Protein AF-A0A2S9T114-F1 (afdb_monomer)

Sequence (94 aa):
MNEKRLKKYEYLSEKIRTQFFIVLIAFLLPFIVLYFHLNERANLIDDFNKNKELICNMSSLKIDVSKADNWSVDKNSFFKGSTSIPVTKCEIKD

Secondary structure (DSSP, 8-state):
--HHHHHHHHHHHHHHHHHHHHHHHHHHHHHHHHHHHHHHHHHHHHHHHTT--EEEEETTEEEEE-TTTT-EEETTEEEETTEEEEGGGEEE--

Nearest PDB structures (foldseek):
  5ejl-assembly1_A  TM=5.222E-01  e=1.521E+00  Klebsiella pneumoniae
  5ked-assembly1_D  TM=5.103E-01  e=3.019E+00  Klebsiella pneumoniae
  5kec-assembly3_D  TM=5.385E-01  e=4.670E+00  Klebsiella pneumoniae
  3gmg-assembly1_B  TM=4.178E-01  e=6.788E+00  Mycobacterium tuberculosis

Structure (mmCIF, N/CA/C/O backbone):
data_AF-A0A2S9T114-F1
#
_entry.id   AF-A0A2S9T114-F1
#
loop_
_atom_site.group_PDB
_atom_site.id
_atom_site.type_symbol
_atom_site.label_atom_id
_atom_site.label_alt_id
_atom_site.label_comp_id
_atom_site.label_asym_id
_atom_site.label_entity_id
_atom_site.label_seq_id
_atom_site.pdbx_PDB_ins_code
_atom_site.Cartn_x
_atom_site.Cartn_y
_atom_site.Cartn_z
_atom_site.occupancy
_atom_site.B_iso_or_equiv
_atom_site.a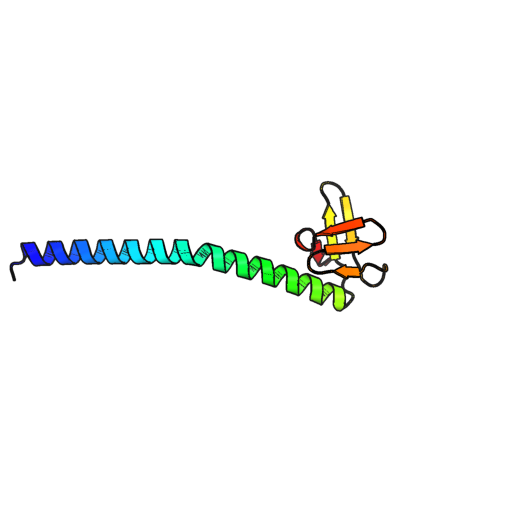uth_seq_id
_atom_site.auth_comp_id
_atom_site.auth_asym_id
_atom_site.auth_atom_id
_atom_site.pdbx_PDB_model_num
ATOM 1 N N . MET A 1 1 ? 37.776 -9.180 -39.272 1.00 65.12 1 MET A N 1
ATOM 2 C CA . MET A 1 1 ? 36.600 -8.288 -39.116 1.00 65.12 1 MET A CA 1
ATOM 3 C C . MET A 1 1 ? 37.060 -6.862 -39.423 1.00 65.12 1 MET A C 1
ATOM 5 O O . MET A 1 1 ? 38.139 -6.516 -38.977 1.00 65.12 1 MET A O 1
ATOM 9 N N . ASN A 1 2 ? 36.341 -6.070 -40.229 1.00 87.19 2 ASN A N 1
ATOM 10 C CA . ASN A 1 2 ? 36.754 -4.692 -40.576 1.00 87.19 2 ASN A CA 1
ATOM 11 C C . ASN A 1 2 ? 36.376 -3.720 -39.437 1.00 87.19 2 ASN A C 1
ATOM 13 O O . ASN A 1 2 ? 35.251 -3.805 -38.944 1.00 87.19 2 ASN A O 1
ATOM 17 N N . GLU A 1 3 ? 37.260 -2.784 -39.070 1.00 86.25 3 GLU A N 1
ATOM 18 C CA . GLU A 1 3 ? 37.028 -1.739 -38.054 1.00 86.25 3 GLU A CA 1
ATOM 19 C C . GLU A 1 3 ? 35.692 -0.999 -38.218 1.00 86.25 3 GLU A C 1
ATOM 21 O O . GLU A 1 3 ? 34.992 -0.752 -37.237 1.00 86.25 3 GLU A O 1
ATOM 26 N N . LYS A 1 4 ? 35.274 -0.697 -39.457 1.00 86.19 4 LYS A N 1
ATOM 27 C CA . LYS A 1 4 ? 33.977 -0.042 -39.720 1.00 86.19 4 LYS A CA 1
ATOM 28 C C . LYS A 1 4 ? 32.789 -0.896 -39.269 1.00 86.19 4 LYS A C 1
ATOM 30 O O . LYS A 1 4 ? 31.774 -0.362 -38.827 1.00 86.19 4 LYS A O 1
ATOM 35 N N . ARG A 1 5 ? 32.894 -2.224 -39.392 1.00 85.69 5 ARG A N 1
ATOM 36 C CA . ARG A 1 5 ? 31.845 -3.160 -38.955 1.00 85.69 5 ARG A CA 1
ATOM 37 C C . ARG A 1 5 ? 31.861 -3.335 -37.437 1.00 85.69 5 ARG A C 1
ATOM 39 O O . ARG A 1 5 ? 30.784 -3.443 -36.861 1.00 85.69 5 ARG A O 1
ATOM 46 N N . LEU A 1 6 ? 33.041 -3.300 -36.813 1.00 89.69 6 LEU A N 1
ATOM 47 C CA . LEU A 1 6 ? 33.197 -3.380 -35.358 1.00 89.69 6 LEU A CA 1
ATOM 48 C C . LEU A 1 6 ? 32.543 -2.175 -34.662 1.00 89.69 6 LEU A C 1
ATOM 50 O O . LEU A 1 6 ? 31.630 -2.363 -33.867 1.00 89.69 6 LEU A O 1
ATOM 54 N N . LYS A 1 7 ? 32.886 -0.946 -35.076 1.00 89.75 7 LYS A N 1
ATOM 55 C CA . LYS A 1 7 ? 32.295 0.287 -34.515 1.00 89.75 7 LYS A CA 1
ATOM 56 C C . LYS A 1 7 ? 30.771 0.337 -34.663 1.00 89.75 7 LYS A C 1
ATOM 58 O O . LYS A 1 7 ? 30.061 0.784 -33.767 1.00 89.75 7 LYS A O 1
ATOM 63 N N . LYS A 1 8 ? 30.244 -0.146 -35.796 1.00 90.12 8 LYS A N 1
ATOM 64 C CA . LYS A 1 8 ? 28.792 -0.233 -36.017 1.00 90.12 8 LYS A CA 1
ATOM 65 C C . LYS A 1 8 ? 28.132 -1.231 -35.063 1.00 90.12 8 LYS A C 1
ATOM 67 O O . LYS A 1 8 ? 27.030 -0.961 -34.597 1.00 90.12 8 LYS A O 1
ATOM 72 N N . TYR A 1 9 ? 28.779 -2.365 -34.794 1.00 90.75 9 TYR A N 1
ATOM 73 C CA . TYR A 1 9 ? 28.276 -3.363 -33.853 1.00 90.75 9 TYR A CA 1
ATOM 74 C C . TYR A 1 9 ? 28.289 -2.840 -32.416 1.00 90.75 9 TYR A C 1
ATOM 76 O O . TYR A 1 9 ? 27.281 -2.965 -31.731 1.00 90.75 9 TYR A O 1
ATOM 84 N N . GLU A 1 10 ? 29.377 -2.198 -31.988 1.00 91.81 10 GLU A N 1
ATOM 85 C CA . GLU A 1 10 ? 29.494 -1.593 -30.654 1.00 91.81 10 GLU A CA 1
ATOM 86 C C . GLU A 1 10 ? 28.393 -0.557 -30.414 1.00 91.81 10 GLU A C 1
ATOM 88 O O . GLU A 1 10 ? 27.657 -0.665 -29.435 1.00 91.81 10 GLU A O 1
ATOM 93 N N . TYR A 1 11 ? 28.187 0.360 -31.365 1.00 91.56 11 TYR A N 1
ATOM 94 C CA . TYR A 1 11 ? 27.111 1.350 -31.293 1.00 91.56 11 TYR A CA 1
ATOM 95 C C . TYR A 1 11 ? 25.720 0.704 -31.209 1.00 91.56 11 TYR A C 1
ATOM 97 O O . TYR A 1 11 ? 24.875 1.116 -30.412 1.00 91.56 11 TYR A O 1
ATOM 105 N N . LEU A 1 12 ? 25.459 -0.321 -32.029 1.00 92.75 12 LEU A N 1
ATOM 106 C CA . LEU A 1 12 ? 24.166 -1.006 -32.020 1.00 92.75 12 LEU A CA 1
ATOM 107 C C . LEU A 1 12 ? 23.948 -1.768 -30.707 1.00 92.75 12 LEU A C 1
ATOM 109 O O . LEU A 1 12 ? 22.861 -1.714 -30.141 1.00 92.75 12 LEU A O 1
ATOM 113 N N . SER A 1 13 ? 24.986 -2.447 -30.219 1.00 92.38 13 SER A N 1
ATOM 114 C CA . SER A 1 13 ? 24.975 -3.200 -28.968 1.00 92.38 13 SER A CA 1
ATOM 115 C C . SER A 1 13 ? 24.729 -2.281 -27.775 1.00 92.38 13 SER A C 1
ATOM 117 O O . SER A 1 13 ? 23.915 -2.601 -26.912 1.00 92.38 13 SER A O 1
ATOM 119 N N . GLU A 1 14 ? 25.387 -1.123 -27.729 1.00 93.94 14 GLU A N 1
ATOM 120 C CA . GLU A 1 14 ? 25.177 -0.128 -26.680 1.00 93.94 14 GLU A CA 1
ATOM 121 C C . GLU A 1 14 ? 23.754 0.440 -26.727 1.00 93.94 14 GLU A C 1
ATOM 123 O O . GLU A 1 14 ? 23.074 0.505 -25.701 1.00 93.94 14 G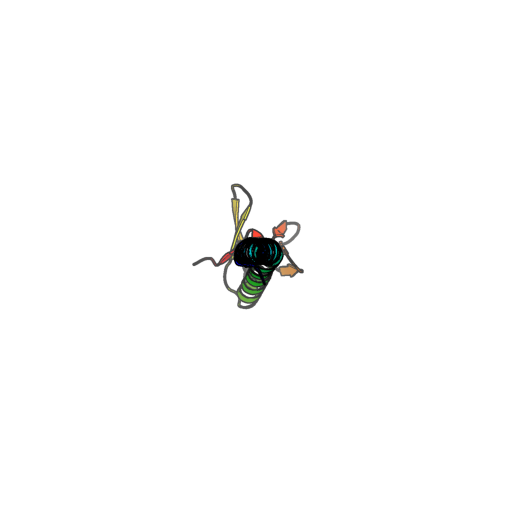LU A O 1
ATOM 128 N N . LYS A 1 15 ? 23.253 0.762 -27.927 1.00 94.12 15 LYS A N 1
ATOM 129 C CA . LYS A 1 15 ? 21.879 1.239 -28.114 1.00 94.12 15 LYS A CA 1
ATOM 130 C C . LYS A 1 15 ? 20.845 0.213 -27.645 1.00 94.12 15 LYS A C 1
ATOM 132 O O . LYS A 1 15 ? 19.915 0.579 -26.928 1.00 94.12 15 LYS A O 1
ATOM 137 N N . ILE A 1 16 ? 21.016 -1.059 -28.012 1.00 95.31 16 ILE A N 1
ATOM 138 C CA . ILE A 1 16 ? 20.132 -2.155 -27.586 1.00 95.31 16 ILE A CA 1
ATOM 139 C C . ILE A 1 16 ? 20.205 -2.337 -26.069 1.00 95.31 16 ILE A C 1
ATOM 141 O O . ILE A 1 16 ? 19.165 -2.456 -25.428 1.00 95.31 16 ILE A O 1
ATOM 145 N N . ARG A 1 17 ? 21.407 -2.300 -25.478 1.00 94.62 17 ARG A N 1
ATOM 146 C CA . ARG A 1 17 ? 21.588 -2.414 -24.024 1.00 94.62 17 ARG A CA 1
ATOM 147 C C . ARG A 1 17 ? 20.834 -1.313 -23.279 1.00 94.62 17 ARG A C 1
ATOM 149 O O . ARG A 1 17 ? 20.116 -1.601 -22.327 1.00 94.62 17 ARG A O 1
ATOM 156 N N . THR A 1 18 ? 20.952 -0.067 -23.730 1.00 95.00 18 THR A N 1
ATOM 157 C CA . THR A 1 18 ? 20.246 1.068 -23.121 1.00 95.00 18 THR A CA 1
ATOM 158 C C . THR A 1 18 ? 18.730 0.932 -23.263 1.00 95.00 18 THR A C 1
ATOM 160 O O . THR A 1 18 ? 18.007 1.099 -22.284 1.00 95.00 18 THR A O 1
ATOM 163 N N . GLN A 1 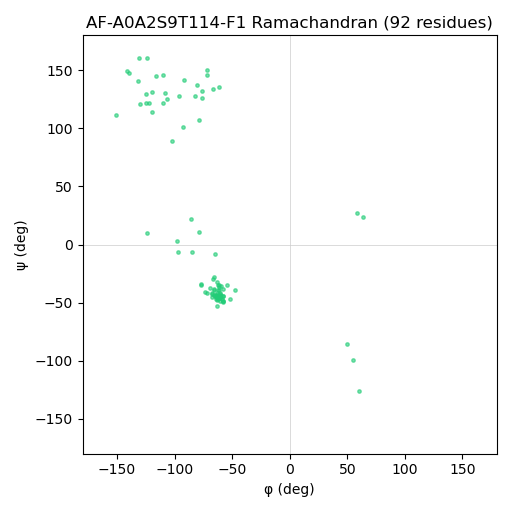19 ? 18.233 0.565 -24.449 1.00 95.94 19 GLN A N 1
ATOM 164 C CA . GLN A 1 19 ? 16.799 0.339 -24.661 1.00 95.94 19 GLN A CA 1
ATOM 165 C C . GLN A 1 19 ? 16.257 -0.808 -23.803 1.00 95.94 19 GLN A C 1
ATOM 167 O O . GLN A 1 19 ? 15.170 -0.682 -23.245 1.00 95.94 19 GLN A O 1
ATOM 172 N N . PHE A 1 20 ? 17.022 -1.889 -23.644 1.00 96.19 20 PHE A N 1
ATOM 173 C CA . PHE A 1 20 ? 16.659 -3.007 -22.779 1.00 96.19 20 PHE A CA 1
ATOM 174 C C . PHE A 1 20 ? 16.437 -2.552 -21.332 1.00 96.19 20 PHE A C 1
ATOM 176 O O . PHE A 1 20 ? 15.395 -2.855 -20.757 1.00 96.19 20 PHE A O 1
ATOM 183 N N . PHE A 1 21 ? 17.360 -1.771 -20.759 1.00 95.88 21 PHE A N 1
ATOM 184 C CA . PHE A 1 21 ? 17.199 -1.266 -19.392 1.00 95.88 21 PHE A CA 1
ATOM 185 C C . PHE A 1 21 ? 16.022 -0.300 -19.246 1.00 95.88 21 PHE A C 1
ATOM 187 O O . PHE A 1 21 ? 15.311 -0.370 -18.248 1.00 95.88 21 PHE A O 1
ATOM 194 N N . ILE A 1 22 ? 15.773 0.558 -20.239 1.00 95.88 22 ILE A N 1
ATOM 195 C CA . ILE A 1 22 ? 14.608 1.455 -20.227 1.00 95.88 22 ILE A CA 1
ATOM 196 C C . ILE A 1 22 ? 13.310 0.644 -20.187 1.00 95.88 22 ILE A C 1
ATOM 198 O O . ILE A 1 22 ? 12.449 0.907 -19.349 1.00 95.88 22 ILE A O 1
ATOM 202 N N . VAL A 1 23 ? 13.181 -0.364 -21.055 1.00 96.62 23 VAL A N 1
ATOM 203 C CA . VAL A 1 23 ? 11.999 -1.238 -21.092 1.00 96.62 23 VAL A CA 1
ATOM 204 C C . VAL A 1 23 ? 11.862 -2.020 -19.789 1.00 96.62 23 VAL A C 1
ATOM 206 O O . VAL A 1 23 ? 10.764 -2.116 -19.251 1.00 96.62 23 VAL A O 1
ATOM 209 N N . LEU A 1 24 ? 12.968 -2.530 -19.248 1.00 96.25 24 LEU A N 1
ATOM 210 C CA . LEU A 1 24 ? 12.975 -3.277 -17.995 1.00 96.25 24 LEU A CA 1
ATOM 211 C C . LEU A 1 24 ? 12.511 -2.413 -16.814 1.00 96.25 24 LEU A C 1
ATOM 213 O O . LEU A 1 24 ? 11.657 -2.845 -16.047 1.00 96.25 24 LEU A O 1
ATOM 217 N N . ILE A 1 25 ? 13.009 -1.181 -16.691 1.00 95.56 25 ILE A N 1
ATOM 218 C CA . ILE A 1 25 ? 12.567 -0.251 -15.642 1.00 95.56 25 ILE A CA 1
ATOM 219 C C . ILE A 1 25 ? 11.091 0.103 -15.833 1.00 95.56 25 ILE A C 1
ATOM 221 O O . ILE A 1 25 ? 10.325 0.023 -14.876 1.00 95.56 25 ILE A O 1
ATOM 225 N N . ALA A 1 26 ? 10.675 0.442 -17.056 1.00 95.62 26 ALA A N 1
ATOM 226 C CA . ALA A 1 26 ? 9.282 0.772 -17.354 1.00 95.62 26 ALA A CA 1
ATOM 227 C C . ALA A 1 26 ? 8.330 -0.392 -17.036 1.00 95.62 26 ALA A C 1
ATOM 229 O O . ALA A 1 26 ? 7.220 -0.167 -16.559 1.00 95.62 26 ALA A O 1
ATOM 230 N N . PHE A 1 27 ? 8.778 -1.630 -17.253 1.00 95.94 27 PHE A N 1
ATOM 231 C CA . PHE A 1 27 ? 8.029 -2.831 -16.908 1.00 95.94 27 PHE A CA 1
ATOM 232 C C . PHE A 1 27 ? 7.977 -3.078 -15.397 1.00 95.94 27 PHE A C 1
ATOM 234 O O . PHE A 1 27 ? 6.923 -3.433 -14.887 1.00 95.94 27 PHE A O 1
ATOM 241 N N . LEU A 1 28 ? 9.080 -2.879 -14.667 1.00 96.25 28 LEU A N 1
ATOM 242 C CA . LEU A 1 28 ? 9.159 -3.158 -13.226 1.00 96.25 28 LEU A CA 1
ATOM 243 C C . LEU A 1 28 ? 8.475 -2.097 -12.355 1.00 96.25 28 LEU A C 1
ATOM 245 O O . LEU A 1 28 ? 7.903 -2.430 -11.317 1.00 96.25 28 LEU A O 1
ATOM 249 N N . LEU A 1 29 ? 8.510 -0.831 -12.768 1.00 95.25 29 LEU A N 1
ATOM 250 C CA . LEU A 1 29 ? 7.972 0.298 -12.009 1.00 95.25 29 LEU A CA 1
ATOM 251 C C . LEU A 1 29 ? 6.511 0.115 -11.542 1.00 95.25 29 LEU A C 1
ATOM 253 O O . LEU A 1 29 ? 6.264 0.326 -10.353 1.00 95.25 29 LEU A O 1
ATOM 257 N N . PRO A 1 30 ? 5.543 -0.327 -12.375 1.00 94.81 30 PRO A N 1
ATOM 258 C CA . PRO A 1 30 ? 4.175 -0.561 -11.906 1.00 94.81 30 PRO A CA 1
ATOM 259 C C . PRO A 1 30 ? 4.080 -1.637 -10.815 1.00 94.81 30 PRO A C 1
ATOM 261 O O . PRO A 1 30 ? 3.271 -1.495 -9.901 1.00 94.81 30 PRO A O 1
ATOM 264 N N . PHE A 1 31 ? 4.915 -2.682 -10.857 1.00 95.00 31 PHE A N 1
ATOM 265 C CA . PHE A 1 31 ? 4.922 -3.720 -9.820 1.00 95.00 31 PHE A CA 1
ATOM 266 C C . PHE A 1 31 ? 5.464 -3.195 -8.492 1.00 95.00 31 PHE A C 1
ATOM 268 O O . PHE A 1 31 ? 4.932 -3.536 -7.439 1.00 95.00 31 PHE A O 1
ATOM 275 N N . ILE A 1 32 ? 6.483 -2.333 -8.537 1.00 94.44 32 ILE A N 1
ATOM 276 C CA . ILE A 1 32 ? 7.038 -1.686 -7.342 1.00 94.44 32 I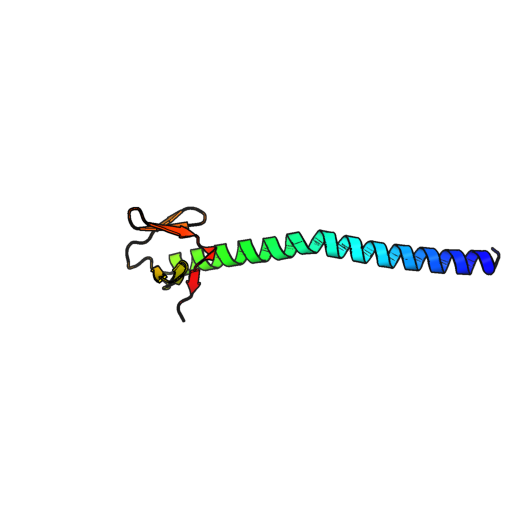LE A CA 1
ATOM 277 C C . ILE A 1 32 ? 5.978 -0.789 -6.692 1.00 94.44 32 ILE A C 1
ATOM 279 O O . ILE A 1 32 ? 5.735 -0.889 -5.492 1.00 94.44 32 ILE A O 1
ATOM 283 N N . VAL A 1 33 ? 5.301 0.048 -7.482 1.00 93.12 33 VAL A N 1
ATOM 284 C CA . VAL A 1 33 ? 4.226 0.924 -6.986 1.00 93.12 33 VAL A CA 1
ATOM 285 C C . VAL A 1 33 ? 3.078 0.106 -6.391 1.00 93.12 33 VAL A C 1
ATOM 287 O O . VAL A 1 33 ? 2.596 0.414 -5.301 1.00 93.12 33 VAL A O 1
ATOM 290 N N . LEU A 1 34 ? 2.671 -0.974 -7.064 1.00 92.31 34 LEU A N 1
ATOM 291 C CA . LEU A 1 34 ? 1.642 -1.878 -6.555 1.00 92.31 34 LEU A CA 1
ATOM 292 C C . LEU A 1 34 ? 2.056 -2.523 -5.225 1.00 92.31 34 LEU A C 1
ATOM 294 O O . LEU A 1 34 ? 1.240 -2.595 -4.308 1.00 92.31 34 LEU A O 1
ATOM 298 N N . TYR A 1 35 ? 3.313 -2.955 -5.100 1.00 92.56 35 TYR A N 1
ATOM 299 C CA . TYR A 1 35 ? 3.842 -3.527 -3.864 1.00 92.56 35 TYR A CA 1
ATOM 300 C C . TYR A 1 35 ? 3.728 -2.547 -2.691 1.00 92.56 35 TYR A C 1
ATOM 302 O O . TYR A 1 35 ? 3.179 -2.910 -1.651 1.00 92.56 35 TYR A O 1
ATOM 310 N N . PHE A 1 36 ? 4.173 -1.297 -2.867 1.00 89.56 36 PHE A N 1
ATOM 311 C CA . PHE A 1 36 ? 4.060 -0.280 -1.818 1.00 89.56 36 PHE A CA 1
ATOM 312 C C . PHE A 1 36 ? 2.601 -0.023 -1.426 1.00 89.56 36 PHE A C 1
ATOM 314 O O . PHE A 1 36 ? 2.289 -0.039 -0.238 1.00 89.56 36 PHE A O 1
ATOM 321 N N . HIS A 1 37 ? 1.696 0.109 -2.401 1.00 86.88 37 HIS A N 1
ATOM 322 C CA . HIS A 1 37 ? 0.270 0.308 -2.125 1.00 86.88 37 HIS A CA 1
ATOM 323 C C . HIS A 1 37 ? -0.382 -0.848 -1.356 1.00 86.88 37 HIS A C 1
ATOM 325 O O . HIS A 1 37 ? -1.272 -0.616 -0.539 1.00 86.88 37 HIS A O 1
ATOM 331 N N . LEU A 1 38 ? 0.009 -2.096 -1.626 1.00 88.12 38 LEU A N 1
ATOM 332 C CA . LEU A 1 38 ? -0.511 -3.255 -0.895 1.00 88.12 38 LEU A CA 1
ATOM 333 C C . LEU A 1 38 ? 0.072 -3.331 0.519 1.00 88.12 38 LEU A C 1
ATOM 335 O O . LEU A 1 38 ? -0.662 -3.604 1.468 1.00 88.12 38 LEU A O 1
ATOM 339 N N . ASN A 1 39 ? 1.369 -3.055 0.661 1.00 90.44 39 ASN A N 1
ATOM 340 C CA . ASN A 1 39 ? 2.060 -3.090 1.945 1.00 90.44 39 ASN A CA 1
ATOM 341 C C . ASN A 1 39 ? 1.550 -2.006 2.906 1.00 90.44 39 ASN A C 1
ATOM 343 O O . ASN A 1 39 ? 1.288 -2.285 4.070 1.00 90.44 39 ASN A O 1
ATOM 347 N N . GLU A 1 40 ? 1.344 -0.786 2.412 1.00 88.69 40 GLU A N 1
ATOM 348 C CA . GLU A 1 40 ? 0.770 0.318 3.188 1.00 88.69 40 GLU A CA 1
ATOM 349 C C . GLU A 1 40 ? -0.623 -0.033 3.733 1.00 88.69 40 GLU A C 1
ATOM 351 O O . GLU A 1 40 ? -0.893 0.146 4.920 1.00 88.69 40 GLU A O 1
ATOM 356 N N . ARG A 1 41 ? -1.486 -0.633 2.902 1.00 88.00 41 ARG A N 1
ATOM 357 C CA . ARG A 1 41 ? -2.804 -1.112 3.350 1.00 88.00 41 ARG A CA 1
ATOM 358 C C . ARG A 1 41 ? -2.691 -2.177 4.434 1.00 88.00 41 ARG A C 1
ATOM 360 O O . ARG A 1 41 ? -3.421 -2.111 5.417 1.00 88.00 41 ARG A O 1
ATOM 367 N N . ALA A 1 42 ? -1.810 -3.159 4.248 1.00 90.31 42 ALA A N 1
ATOM 368 C CA . ALA A 1 42 ? -1.616 -4.227 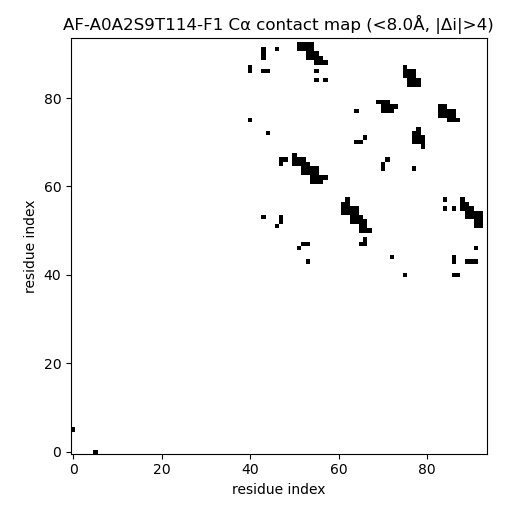5.224 1.00 90.31 42 ALA A CA 1
ATOM 369 C C . ALA A 1 42 ? -1.149 -3.670 6.577 1.00 90.31 42 ALA A C 1
ATOM 371 O O . ALA A 1 42 ? -1.682 -4.067 7.611 1.00 90.31 42 ALA A O 1
ATOM 372 N N . ASN A 1 43 ? -0.230 -2.700 6.558 1.00 90.94 43 ASN A N 1
ATOM 373 C CA . ASN A 1 43 ? 0.253 -2.028 7.761 1.00 90.94 43 ASN A CA 1
ATOM 374 C C . ASN A 1 43 ? -0.867 -1.275 8.490 1.00 90.94 43 ASN A C 1
ATOM 376 O O . ASN A 1 43 ? -1.031 -1.460 9.689 1.00 90.94 43 ASN A O 1
ATOM 380 N N . LEU A 1 44 ? -1.691 -0.500 7.777 1.00 91.19 44 LEU A N 1
ATOM 381 C CA . LEU A 1 44 ? -2.815 0.223 8.389 1.00 91.19 44 LEU A CA 1
ATOM 382 C C . LEU A 1 44 ? -3.835 -0.723 9.037 1.00 91.19 44 LEU A C 1
ATOM 384 O O . LEU A 1 44 ? -4.365 -0.433 10.108 1.00 91.19 44 LEU A O 1
ATOM 388 N N . ILE A 1 45 ? -4.110 -1.868 8.407 1.00 91.00 45 ILE A N 1
ATOM 389 C CA . ILE A 1 45 ? -5.003 -2.890 8.970 1.00 91.00 45 ILE A CA 1
ATOM 390 C C . ILE A 1 45 ? -4.382 -3.524 10.223 1.00 91.00 45 ILE A C 1
ATOM 392 O O . ILE A 1 45 ? -5.084 -3.754 11.207 1.00 91.00 45 ILE A O 1
ATOM 396 N N . ASP A 1 46 ? -3.080 -3.810 10.207 1.00 92.38 46 ASP A N 1
ATOM 397 C CA . ASP A 1 46 ? -2.360 -4.336 11.370 1.00 92.38 46 ASP A CA 1
ATOM 398 C C . ASP A 1 46 ? -2.351 -3.332 12.535 1.00 92.38 46 ASP A C 1
ATOM 400 O O . ASP A 1 46 ? -2.670 -3.689 13.670 1.00 92.38 46 ASP A O 1
ATOM 404 N N . ASP A 1 47 ? -2.095 -2.056 12.252 1.00 91.44 47 ASP A N 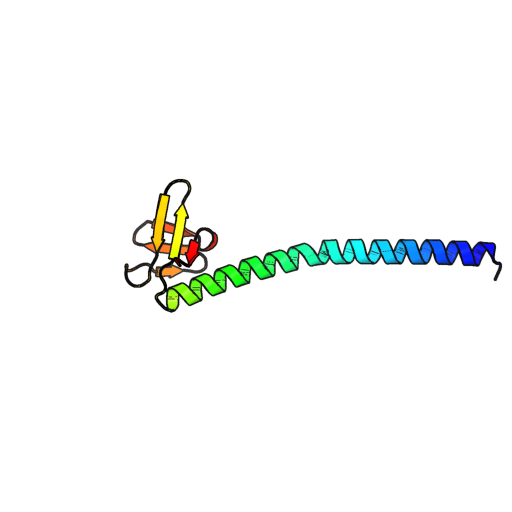1
ATOM 405 C CA . ASP A 1 47 ? -2.131 -0.974 13.236 1.00 91.44 47 ASP A CA 1
ATOM 406 C C . ASP A 1 47 ? -3.530 -0.781 13.835 1.00 91.44 47 ASP A C 1
ATOM 408 O O . ASP A 1 47 ? -3.676 -0.699 15.059 1.00 91.44 47 ASP A O 1
ATOM 412 N N . PHE A 1 48 ? -4.573 -0.817 13.002 1.00 91.94 48 PHE A N 1
ATOM 413 C CA . PHE A 1 48 ? -5.961 -0.835 13.461 1.00 91.94 48 PHE A CA 1
ATOM 414 C C . PHE A 1 48 ? -6.242 -2.028 14.388 1.00 91.94 48 PHE A C 1
ATOM 416 O O . PHE A 1 48 ? -6.852 -1.885 15.451 1.00 91.94 48 PHE A O 1
ATOM 423 N N . ASN A 1 49 ? -5.767 -3.223 14.021 1.00 90.50 49 ASN A N 1
ATOM 424 C CA . ASN A 1 49 ? -5.942 -4.433 14.824 1.00 90.50 49 ASN A CA 1
ATOM 425 C C . ASN A 1 49 ? -5.200 -4.378 16.165 1.00 90.50 49 ASN A C 1
ATOM 427 O O . ASN A 1 49 ? -5.676 -4.977 17.135 1.00 90.50 49 ASN A O 1
ATOM 431 N N . LYS A 1 50 ? -4.096 -3.626 16.227 1.00 91.38 50 LYS A N 1
ATOM 432 C CA . LYS A 1 50 ? -3.337 -3.289 17.441 1.00 91.38 50 LYS A CA 1
ATOM 433 C C . LYS A 1 50 ? -3.971 -2.161 18.268 1.00 91.38 50 LYS A C 1
ATOM 435 O O . LYS A 1 50 ? -3.354 -1.704 19.226 1.00 91.38 50 LYS A O 1
ATOM 440 N N . ASN A 1 51 ? -5.203 -1.757 17.949 1.00 87.44 51 ASN A N 1
ATOM 441 C CA . ASN A 1 51 ? -5.957 -0.682 18.602 1.00 87.44 51 ASN A CA 1
ATOM 442 C C . ASN A 1 51 ? -5.323 0.713 18.468 1.00 87.44 51 ASN A C 1
ATOM 444 O O . ASN A 1 51 ? -5.605 1.577 19.296 1.00 87.44 51 ASN A O 1
ATOM 448 N N . LYS A 1 52 ? -4.488 0.959 17.450 1.00 89.06 52 LYS A N 1
ATOM 449 C CA . LYS A 1 52 ? -4.062 2.331 17.152 1.00 89.06 52 LYS A CA 1
ATOM 450 C C . LYS A 1 52 ? -5.224 3.124 16.557 1.00 89.06 52 LYS A C 1
ATOM 452 O O . LYS A 1 52 ? -6.053 2.574 15.828 1.00 89.06 52 LYS A O 1
ATOM 457 N N . GLU A 1 53 ? -5.270 4.415 16.867 1.00 89.62 53 GLU A N 1
ATOM 458 C CA . GLU A 1 53 ? -6.200 5.340 16.226 1.00 89.62 53 GLU A CA 1
ATOM 459 C C . GLU A 1 53 ? -5.699 5.686 14.822 1.00 89.62 53 GLU A C 1
ATOM 461 O O . GLU A 1 53 ? -4.530 6.015 14.615 1.00 89.62 53 GLU A O 1
ATOM 466 N N . LEU A 1 54 ? -6.599 5.604 13.850 1.00 92.56 54 LEU A N 1
ATOM 467 C CA . LEU A 1 54 ? -6.370 6.048 12.485 1.00 92.56 54 LEU A CA 1
ATOM 468 C C . LEU A 1 54 ? -7.216 7.290 12.222 1.00 92.56 54 LEU A C 1
ATOM 470 O O . LEU A 1 54 ? -8.343 7.390 12.705 1.00 92.56 54 LEU A O 1
ATOM 474 N N . ILE A 1 55 ? -6.707 8.209 11.412 1.00 93.38 55 ILE A N 1
ATOM 475 C CA . ILE A 1 55 ? -7.466 9.352 10.913 1.00 93.38 55 ILE A CA 1
ATOM 476 C C . ILE A 1 55 ? -7.717 9.179 9.420 1.00 93.38 55 ILE A C 1
ATOM 478 O O . ILE A 1 55 ? -6.792 9.031 8.624 1.00 93.38 55 ILE A O 1
ATOM 482 N N . CYS A 1 56 ? -8.987 9.173 9.030 1.00 92.12 56 CYS A N 1
ATOM 483 C CA . CYS A 1 56 ? -9.399 8.995 7.648 1.00 92.12 56 CYS A CA 1
ATOM 484 C C . CYS A 1 56 ? -9.905 10.303 7.042 1.00 92.12 56 CYS A C 1
ATOM 486 O O . CYS A 1 56 ? -10.836 10.925 7.556 1.00 92.12 56 CYS A O 1
ATOM 488 N N . ASN A 1 57 ? -9.325 10.699 5.910 1.00 91.19 57 ASN A N 1
ATOM 489 C CA . ASN A 1 57 ? -9.691 11.900 5.167 1.00 91.19 57 ASN A CA 1
ATOM 490 C C . ASN A 1 57 ? -10.733 11.569 4.086 1.00 91.19 57 ASN A C 1
ATOM 492 O O . ASN A 1 57 ? -10.413 11.078 2.999 1.00 91.19 57 ASN A O 1
ATOM 496 N N . MET A 1 58 ? -11.995 11.882 4.374 1.00 86.81 58 MET A N 1
ATOM 497 C CA . MET A 1 58 ? -13.119 11.769 3.444 1.00 86.81 58 MET A CA 1
ATOM 498 C C . MET A 1 58 ? -13.473 13.156 2.904 1.00 86.81 58 MET A C 1
ATOM 500 O O . MET A 1 58 ? -14.309 13.870 3.456 1.00 86.81 58 MET A O 1
ATOM 504 N N . SER A 1 59 ? -12.825 13.539 1.802 1.00 81.94 59 SER A N 1
ATOM 505 C CA . SER A 1 59 ? -12.969 14.855 1.161 1.00 81.94 59 SER A CA 1
ATOM 506 C C . SER A 1 59 ? -12.692 16.010 2.136 1.00 81.94 59 SER A C 1
ATOM 508 O O . SER A 1 59 ? -11.532 16.322 2.382 1.00 81.94 59 SER A O 1
ATOM 510 N N . SER A 1 60 ? -13.726 16.639 2.697 1.00 79.94 60 SER A N 1
ATOM 511 C CA . SER A 1 60 ? -13.617 17.745 3.659 1.00 79.94 60 SER A CA 1
ATOM 512 C C . SER A 1 60 ? -13.724 17.310 5.124 1.00 79.94 60 SER A C 1
ATOM 514 O O . SER A 1 60 ? -13.544 18.137 6.016 1.00 79.94 60 SER A O 1
ATOM 516 N N . LEU A 1 61 ? -14.030 16.039 5.389 1.00 86.25 61 LEU A N 1
ATOM 517 C CA . LEU A 1 61 ? -14.262 15.508 6.728 1.00 86.25 61 LEU A CA 1
ATOM 518 C C . LEU A 1 61 ? -13.105 14.605 7.148 1.00 86.25 61 LEU A C 1
ATOM 520 O O . LEU A 1 61 ? -12.719 13.692 6.418 1.00 86.25 61 LEU A O 1
ATOM 524 N N . LYS A 1 62 ? -12.587 14.848 8.352 1.00 90.25 62 LYS A N 1
ATOM 525 C CA . LYS A 1 62 ? -11.668 13.936 9.033 1.00 90.25 62 LYS A CA 1
ATOM 526 C C . LYS A 1 62 ? -12.471 13.063 9.98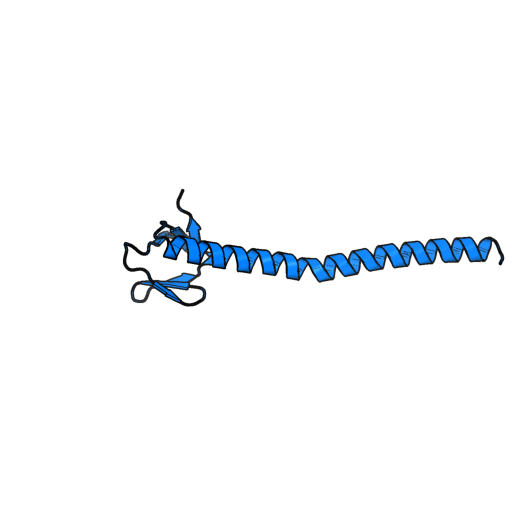3 1.00 90.25 62 LYS A C 1
ATOM 528 O O . LYS A 1 62 ? -13.267 13.586 10.761 1.00 90.25 62 LYS A O 1
ATOM 533 N N . ILE A 1 63 ? -12.298 11.754 9.881 1.00 90.38 63 ILE A N 1
ATOM 534 C CA . ILE A 1 63 ? -13.014 10.776 10.695 1.00 90.38 63 ILE A CA 1
ATOM 535 C C . ILE A 1 63 ? -11.988 9.939 11.436 1.00 90.38 63 ILE A C 1
ATOM 537 O O . ILE A 1 63 ? -11.162 9.281 10.805 1.00 90.38 63 ILE A O 1
ATOM 541 N N . ASP A 1 64 ? -12.080 9.938 12.759 1.00 91.31 64 ASP A N 1
ATOM 542 C CA . ASP A 1 64 ? -11.281 9.052 13.592 1.00 91.31 64 ASP A CA 1
ATOM 543 C C . ASP A 1 64 ? -11.863 7.632 13.526 1.00 91.31 64 ASP A C 1
ATOM 545 O O . ASP A 1 64 ? -13.060 7.393 13.739 1.00 91.31 64 ASP A O 1
ATOM 549 N N . VAL A 1 65 ? -11.000 6.685 13.176 1.00 90.69 65 VAL A N 1
ATOM 550 C CA . VAL A 1 65 ? -11.305 5.268 13.022 1.00 90.69 65 VAL A CA 1
ATOM 551 C C . VAL A 1 65 ? -10.441 4.498 14.001 1.00 90.69 65 VAL A C 1
ATOM 553 O O . VAL A 1 65 ? -9.220 4.447 13.886 1.00 90.69 65 VAL A O 1
ATOM 556 N N . SER A 1 66 ? -11.088 3.870 14.973 1.00 90.31 66 SER A N 1
ATOM 557 C CA . SER A 1 66 ? -10.418 3.073 15.991 1.00 90.31 66 SER A CA 1
ATOM 558 C C . SER A 1 66 ? -11.235 1.825 16.302 1.00 90.31 66 SER A C 1
ATOM 560 O O . SER A 1 66 ? -12.469 1.816 16.227 1.00 90.31 66 SER A O 1
ATOM 562 N N . LYS A 1 67 ? -10.550 0.748 16.680 1.00 89.81 67 LYS A N 1
ATOM 563 C CA . LYS A 1 67 ? -11.216 -0.478 17.130 1.00 89.81 67 LYS A CA 1
ATOM 564 C C . LYS A 1 67 ? -11.966 -0.270 18.453 1.00 89.81 67 LYS A C 1
ATOM 566 O O . LYS A 1 67 ? -13.001 -0.896 18.664 1.00 89.81 67 LYS A O 1
ATOM 571 N N . ALA A 1 68 ? -11.491 0.650 19.299 1.00 87.88 68 ALA A N 1
ATOM 572 C CA . ALA A 1 68 ? -12.156 1.055 20.539 1.00 87.88 68 ALA A CA 1
ATOM 573 C C . ALA A 1 68 ? -13.526 1.710 20.285 1.00 87.88 68 ALA A C 1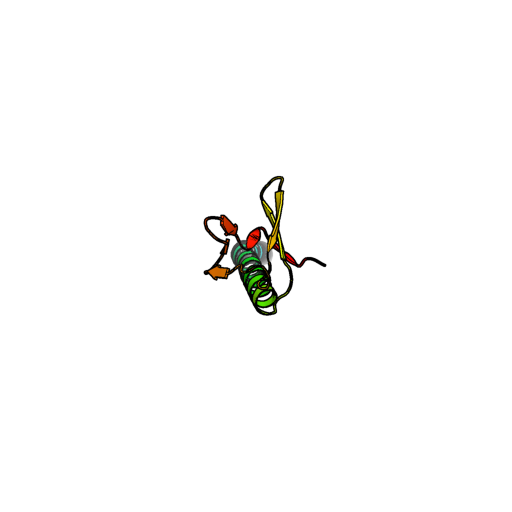
ATOM 575 O O . ALA A 1 68 ? -14.465 1.499 21.048 1.00 87.88 68 ALA A O 1
ATOM 576 N N . ASP A 1 69 ? -13.676 2.415 19.162 1.00 87.94 69 ASP A N 1
ATOM 577 C CA . ASP A 1 69 ? -14.927 3.054 18.750 1.00 87.94 69 ASP A CA 1
ATOM 578 C C . ASP A 1 69 ? -15.871 2.119 17.972 1.00 87.94 69 ASP A C 1
ATOM 580 O O . ASP A 1 69 ? -16.745 2.593 17.237 1.00 87.94 69 ASP A O 1
ATOM 584 N N . ASN A 1 70 ? -15.722 0.797 18.120 1.00 91.31 70 ASN A N 1
ATOM 585 C CA . ASN A 1 70 ? -16.522 -0.238 17.451 1.00 91.31 70 ASN A CA 1
ATOM 586 C C . ASN A 1 70 ? -16.479 -0.185 15.914 1.00 91.31 70 ASN A C 1
ATOM 588 O O . ASN A 1 70 ? -17.424 -0.613 15.245 1.00 91.31 70 ASN A O 1
ATOM 592 N N . TRP A 1 71 ? -15.394 0.330 15.334 1.00 93.50 71 TRP A N 1
ATOM 593 C CA . TRP A 1 71 ? -15.140 0.121 13.913 1.00 93.50 71 TRP A CA 1
ATOM 594 C C . TRP A 1 71 ? -14.730 -1.333 13.663 1.00 93.50 71 TRP A C 1
ATOM 596 O O . TRP A 1 71 ? -14.136 -1.997 14.511 1.00 93.50 71 TRP A O 1
ATOM 606 N N . SER A 1 72 ? -15.047 -1.836 12.477 1.00 91.62 72 SER A N 1
ATOM 607 C CA . SER A 1 72 ? -14.617 -3.147 11.984 1.00 91.62 72 SER A CA 1
ATOM 608 C C . SER A 1 72 ? -13.892 -2.986 10.656 1.00 91.62 72 SER A C 1
ATOM 610 O O . SER A 1 72 ? -14.068 -1.979 9.977 1.00 91.62 72 SER A O 1
ATOM 612 N N . VAL A 1 73 ? -13.094 -3.973 10.262 1.00 92.69 73 VAL A N 1
ATOM 613 C CA . VAL A 1 73 ? -12.394 -3.977 8.973 1.00 92.69 73 VAL A CA 1
AT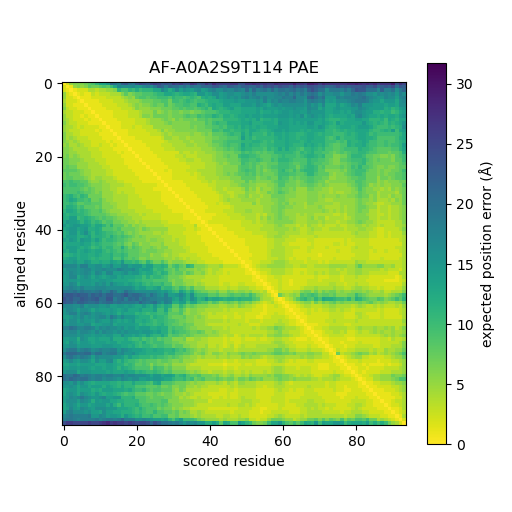OM 614 C C . VAL A 1 73 ? -12.831 -5.190 8.157 1.00 92.69 73 VAL A C 1
ATOM 616 O O . VAL A 1 73 ? -12.852 -6.304 8.673 1.00 92.69 73 VAL A O 1
ATOM 619 N N . ASP A 1 74 ? -13.185 -4.975 6.890 1.00 88.88 74 ASP A N 1
ATOM 620 C CA . ASP A 1 74 ? -13.375 -6.052 5.912 1.00 88.88 74 ASP A CA 1
ATOM 621 C C . ASP A 1 74 ? -12.602 -5.725 4.636 1.00 88.88 74 ASP A C 1
ATOM 623 O O . ASP A 1 74 ? -12.816 -4.691 3.994 1.00 88.88 74 ASP A O 1
ATOM 627 N N . LYS A 1 75 ? -11.683 -6.630 4.287 1.00 84.38 75 LYS A N 1
ATOM 628 C CA . LYS A 1 75 ? -10.744 -6.545 3.162 1.00 84.38 75 LYS A CA 1
ATOM 629 C C . LYS A 1 75 ? -9.995 -5.213 3.103 1.00 84.38 75 LYS A C 1
ATOM 631 O O . LYS A 1 75 ? -8.879 -5.112 3.590 1.00 84.38 75 LYS A O 1
ATOM 636 N N . ASN A 1 76 ? -10.604 -4.216 2.470 1.00 88.31 76 ASN A N 1
ATOM 637 C CA . ASN A 1 76 ? -9.991 -2.948 2.093 1.00 88.31 76 ASN A CA 1
ATOM 638 C C . ASN A 1 76 ? -10.736 -1.729 2.648 1.00 88.31 76 ASN A C 1
ATOM 640 O O . ASN A 1 76 ? -10.435 -0.608 2.230 1.00 88.31 76 ASN A O 1
ATOM 644 N N . SER A 1 77 ? -11.694 -1.930 3.552 1.00 91.50 77 SER A N 1
ATOM 645 C CA . SER A 1 77 ? -12.495 -0.845 4.108 1.00 91.50 77 SER A CA 1
ATOM 646 C C . SER A 1 77 ? -12.738 -1.017 5.604 1.00 91.50 77 SER A C 1
ATOM 648 O O . SER A 1 77 ? -12.886 -2.132 6.106 1.00 91.50 77 SER A O 1
ATOM 650 N N . PHE A 1 78 ? -12.818 0.113 6.297 1.00 93.56 78 PHE A N 1
ATOM 651 C CA . PHE A 1 78 ? -13.309 0.223 7.661 1.00 93.56 78 PHE A CA 1
ATOM 652 C C . PHE A 1 78 ? -14.807 0.516 7.655 1.00 93.56 78 PHE A C 1
ATOM 654 O O . PHE A 1 78 ? -15.295 1.285 6.825 1.00 93.56 78 PHE A O 1
ATOM 661 N N . PHE A 1 79 ? -15.537 -0.089 8.586 1.00 93.50 79 PHE A N 1
ATOM 662 C CA . PHE A 1 79 ? -16.990 -0.033 8.660 1.00 93.50 79 PHE A CA 1
ATOM 663 C C . PHE A 1 79 ? -17.476 0.310 10.061 1.00 93.50 79 PHE A C 1
ATOM 665 O O . PHE A 1 79 ? -16.958 -0.208 11.052 1.00 93.50 79 PHE A O 1
ATOM 672 N N . LYS A 1 80 ? -18.520 1.138 10.121 1.00 92.56 80 LYS A N 1
ATOM 673 C CA . LYS A 1 80 ? -19.294 1.415 11.334 1.00 92.56 80 LYS A CA 1
ATOM 674 C C . LYS A 1 80 ? -20.728 1.759 10.945 1.00 92.56 80 LYS A C 1
ATOM 676 O O . LYS A 1 80 ? -20.984 2.790 10.324 1.00 92.56 80 LYS A O 1
ATOM 681 N N . GLY A 1 81 ? -21.669 0.878 11.283 1.00 88.69 81 GLY A N 1
ATOM 682 C CA . GLY A 1 81 ? -23.048 0.985 10.802 1.00 88.69 81 GLY A CA 1
ATOM 683 C C . GLY A 1 81 ? -23.107 0.926 9.271 1.00 88.69 81 GLY A C 1
ATOM 684 O O . GLY A 1 81 ? -22.572 0.002 8.667 1.00 88.69 81 GLY A O 1
ATOM 685 N N . SER A 1 82 ? -23.729 1.925 8.643 1.00 87.50 82 SER A N 1
ATOM 686 C CA . SER A 1 82 ? -23.790 2.068 7.180 1.00 87.50 82 SER A CA 1
ATOM 687 C C . SER A 1 82 ? -22.572 2.775 6.572 1.00 87.50 82 SER A C 1
ATOM 689 O O . SER A 1 82 ? -22.471 2.878 5.351 1.00 87.50 82 SER A O 1
ATOM 691 N N . THR A 1 83 ? -21.664 3.302 7.397 1.00 89.06 83 THR A N 1
ATOM 692 C CA . THR A 1 83 ? -20.490 4.043 6.929 1.00 89.06 83 THR A CA 1
ATOM 693 C C . THR A 1 83 ? -19.388 3.071 6.531 1.00 89.06 83 THR A C 1
ATOM 695 O O . THR A 1 83 ? -19.005 2.214 7.326 1.00 89.06 83 THR A O 1
ATOM 698 N N . SER A 1 84 ? -18.857 3.237 5.319 1.00 91.12 84 SER A N 1
ATOM 699 C CA . SER A 1 84 ? -17.695 2.508 4.808 1.00 91.12 84 SER A CA 1
ATOM 700 C C . SER A 1 84 ? -16.627 3.493 4.348 1.00 91.12 84 SER A C 1
ATOM 702 O O . SER A 1 84 ? -16.916 4.416 3.585 1.00 91.12 84 SER A O 1
ATOM 704 N N . ILE A 1 85 ? -15.399 3.298 4.819 1.00 92.06 85 ILE A N 1
ATOM 705 C CA . ILE A 1 85 ? -14.249 4.144 4.506 1.00 92.06 85 ILE A CA 1
ATOM 706 C C . ILE A 1 85 ? -13.136 3.258 3.945 1.00 92.06 85 ILE A C 1
ATOM 708 O O . ILE A 1 85 ? -12.693 2.343 4.638 1.00 92.06 85 ILE A O 1
ATOM 712 N N . PRO A 1 86 ? -12.649 3.502 2.718 1.00 91.81 86 PRO A N 1
ATOM 713 C CA . PRO A 1 86 ? -11.515 2.762 2.179 1.00 91.81 86 PRO A CA 1
ATOM 714 C C . PRO A 1 86 ? -10.256 2.969 3.027 1.00 91.81 86 PRO A C 1
ATOM 716 O O . PRO A 1 86 ? -9.907 4.108 3.334 1.00 91.81 86 PRO A O 1
ATOM 719 N N . VAL A 1 87 ? -9.519 1.893 3.315 1.00 92.06 87 VAL A N 1
ATOM 720 C CA . VAL A 1 87 ? -8.272 1.928 4.109 1.00 92.06 87 VAL A CA 1
ATOM 721 C C . VAL A 1 87 ? -7.258 2.921 3.527 1.00 92.06 87 VAL A C 1
ATOM 723 O O . VAL A 1 87 ? -6.579 3.615 4.267 1.00 92.06 87 VAL A O 1
ATOM 726 N N . THR A 1 88 ? -7.210 3.073 2.200 1.00 89.56 88 THR A N 1
ATOM 727 C CA . THR A 1 88 ? -6.311 4.015 1.500 1.00 89.56 88 THR A CA 1
ATOM 728 C C . THR A 1 88 ? -6.582 5.493 1.769 1.00 89.56 88 THR A C 1
ATOM 730 O O . THR A 1 88 ? -5.882 6.347 1.237 1.00 89.56 88 THR A O 1
ATOM 733 N N . LYS A 1 89 ? -7.672 5.822 2.462 1.00 90.38 89 LYS A N 1
ATOM 734 C CA . LYS A 1 89 ? -7.994 7.194 2.867 1.00 90.38 89 LYS A CA 1
ATOM 735 C C . LYS A 1 89 ? -7.578 7.479 4.304 1.00 90.38 89 LYS A C 1
ATOM 737 O O . LYS A 1 89 ? -7.872 8.567 4.788 1.00 90.38 89 LYS A O 1
ATOM 742 N N . CYS A 1 90 ? -6.945 6.517 4.964 1.00 91.19 90 CYS A N 1
ATOM 743 C CA . CYS A 1 90 ? -6.614 6.560 6.373 1.00 91.19 90 CYS A CA 1
ATOM 744 C C . CYS A 1 90 ? -5.107 6.564 6.583 1.00 91.19 90 CYS A C 1
ATOM 746 O O . CYS A 1 90 ? -4.372 5.908 5.852 1.00 91.19 90 CYS A O 1
ATOM 748 N N . GLU A 1 91 ? -4.681 7.277 7.611 1.00 91.56 91 GLU A N 1
ATOM 749 C CA . GLU A 1 91 ? -3.300 7.358 8.075 1.00 91.56 91 GLU A CA 1
ATOM 750 C C . GLU A 1 91 ? -3.288 7.130 9.590 1.00 91.56 91 GLU A C 1
ATOM 752 O O . GLU A 1 91 ? -4.324 7.244 10.251 1.00 91.56 91 GLU A O 1
ATOM 757 N N . ILE A 1 92 ? -2.135 6.772 10.151 1.00 89.38 92 ILE A N 1
ATOM 758 C CA . ILE A 1 92 ? -1.991 6.654 11.606 1.00 89.38 92 ILE A CA 1
ATOM 759 C C . ILE A 1 92 ? -2.127 8.050 12.208 1.00 89.38 92 ILE A C 1
ATOM 761 O O . ILE A 1 92 ? -1.546 9.010 11.706 1.00 89.38 92 ILE A O 1
ATOM 765 N N . LYS A 1 93 ? -2.922 8.160 13.270 1.00 84.44 93 LYS A N 1
ATOM 766 C CA . LYS A 1 93 ? -3.014 9.382 14.059 1.00 84.44 93 LYS A CA 1
ATOM 767 C C . LYS A 1 93 ? -1.787 9.417 14.976 1.00 84.44 93 LYS A C 1
ATOM 769 O O . LYS A 1 93 ? -1.691 8.583 15.876 1.00 84.44 93 LYS A O 1
ATOM 774 N N . ASP A 1 94 ? -0.833 10.294 14.662 1.00 68.31 94 ASP A N 1
ATOM 775 C CA . ASP A 1 94 ? 0.356 10.551 15.494 1.00 68.31 94 ASP A CA 1
ATOM 776 C C . ASP A 1 94 ? -0.015 10.981 16.924 1.00 68.31 94 ASP A C 1
ATOM 778 O O . ASP A 1 94 ? -0.986 11.765 17.082 1.00 68.31 94 ASP A O 1
#

Mean predicted aligned error: 7.27 Å

Radius of gyration: 24.41 Å; Cα contacts (8 Å, |Δi|>4): 89; chains: 1; bounding box: 61×26×61 Å

Solvent-accessible surface area (backbone atoms only — not comparable to full-atom values): 5358 Å² total; per-residue (Å²): 134,59,69,77,58,50,56,51,48,53,53,49,52,51,52,50,52,53,51,50,52,53,53,50,50,66,62,45,48,61,56,54,53,50,49,52,59,52,50,53,47,53,49,53,53,51,41,35,73,71,57,39,50,26,39,27,58,58,89,94,44,78,43,82,47,29,46,86,76,63,41,45,76,57,102,63,30,38,35,48,90,91,48,74,43,55,46,90,41,44,45,78,57,129

Organism: NCBI:txid28198

Foldseek 3Di:
DDPVVVVVCVVVVVVVVVVVVVVVCVVCVVVVVVVVVVVQQVVLVVCQVVFFWKWFDDPPDIDIDTVVVVWDDDDQWIDDPPDTGGSVRIDGDD

pLDDT: mean 90.54, std 4.78, range [65.12, 96.62]